Protein AF-A0A7X7SGH0-F1 (afdb_monomer_lite)

Radius of gyration: 22.17 Å; chains: 1; bounding box: 38×39×74 Å

pLDDT: mean 78.89, std 14.41, range [36.31, 96.19]

Structure (mmCIF, N/CA/C/O backbone):
data_AF-A0A7X7SGH0-F1
#
_entry.id   AF-A0A7X7SGH0-F1
#
loop_
_atom_site.group_PDB
_atom_site.id
_atom_site.type_symbol
_atom_site.label_atom_id
_atom_site.label_alt_id
_atom_site.label_comp_id
_atom_site.label_asym_id
_atom_site.label_entity_id
_atom_site.label_seq_id
_atom_site.pdbx_PDB_ins_code
_atom_site.Cartn_x
_atom_site.Cartn_y
_atom_site.Cartn_z
_atom_site.occupancy
_atom_site.B_iso_or_equiv
_atom_site.auth_seq_id
_atom_site.auth_comp_id
_atom_site.auth_asym_id
_atom_site.auth_atom_id
_atom_site.pdbx_PDB_model_num
ATOM 1 N N . MET A 1 1 ? 24.785 -10.935 16.693 1.00 44.44 1 MET A N 1
ATOM 2 C CA . MET A 1 1 ? 23.572 -11.782 16.733 1.00 44.44 1 MET A CA 1
ATOM 3 C C . MET A 1 1 ? 22.671 -11.344 15.592 1.00 44.44 1 MET A C 1
ATOM 5 O O . MET A 1 1 ? 22.469 -10.146 15.451 1.00 44.44 1 MET A O 1
ATOM 9 N N . ALA A 1 2 ? 22.210 -12.260 14.736 1.00 47.47 2 ALA A N 1
ATOM 10 C CA . ALA A 1 2 ? 21.259 -11.916 13.679 1.00 47.47 2 ALA A CA 1
ATOM 11 C C . ALA A 1 2 ? 19.924 -11.529 14.331 1.00 47.47 2 ALA A C 1
ATOM 13 O O . ALA A 1 2 ? 19.352 -12.335 15.066 1.00 47.47 2 ALA A O 1
ATOM 14 N N . LEU A 1 3 ? 19.469 -10.293 14.115 1.00 53.88 3 LEU A N 1
ATOM 15 C CA . LEU A 1 3 ? 18.166 -9.831 14.590 1.00 53.88 3 LEU A CA 1
ATOM 16 C C . LEU A 1 3 ? 17.087 -10.729 13.968 1.00 53.88 3 LEU A C 1
ATOM 18 O O . LEU A 1 3 ? 16.963 -10.799 12.744 1.00 53.88 3 LEU A O 1
ATOM 22 N N . ARG A 1 4 ? 16.352 -11.465 14.808 1.00 66.19 4 ARG A N 1
ATOM 23 C CA . ARG A 1 4 ? 15.212 -12.272 14.362 1.00 66.19 4 ARG A CA 1
ATOM 24 C C . ARG A 1 4 ? 14.067 -11.334 13.991 1.00 66.19 4 ARG A C 1
ATOM 26 O O . ARG A 1 4 ? 13.863 -10.312 14.638 1.00 66.19 4 ARG A O 1
ATOM 33 N N . VAL A 1 5 ? 13.328 -11.691 12.943 1.00 76.19 5 VAL A N 1
ATOM 34 C CA . VAL A 1 5 ? 12.059 -11.030 12.626 1.00 76.19 5 VAL A CA 1
ATOM 35 C C . VAL A 1 5 ? 11.126 -11.221 13.819 1.00 76.19 5 VAL A C 1
ATOM 37 O O . VAL A 1 5 ? 10.917 -12.357 14.246 1.00 76.19 5 VAL A O 1
ATOM 40 N N . THR A 1 6 ? 10.561 -10.130 14.332 1.00 82.00 6 THR A N 1
ATOM 41 C CA . THR A 1 6 ? 9.553 -10.200 15.396 1.00 82.00 6 THR A CA 1
ATOM 42 C C . THR A 1 6 ? 8.210 -9.785 14.844 1.00 82.00 6 THR A C 1
ATOM 44 O O . THR A 1 6 ? 8.037 -8.686 14.309 1.00 82.00 6 THR A O 1
ATOM 47 N N . HIS A 1 7 ? 7.260 -10.702 14.973 1.00 82.75 7 HIS A N 1
ATOM 48 C CA . HIS A 1 7 ? 5.872 -10.505 14.609 1.00 82.75 7 HIS A CA 1
ATOM 49 C C . HIS A 1 7 ? 5.093 -10.163 15.870 1.00 82.75 7 HIS A C 1
ATOM 51 O O . HIS A 1 7 ? 5.023 -10.967 16.797 1.00 82.75 7 HIS A O 1
ATOM 57 N N . PHE A 1 8 ? 4.513 -8.972 15.893 1.00 82.31 8 PHE A N 1
ATOM 58 C CA . PHE A 1 8 ? 3.603 -8.580 16.952 1.00 82.31 8 PHE A CA 1
ATOM 59 C C . PHE A 1 8 ? 2.193 -9.052 16.597 1.00 82.31 8 PHE A C 1
ATOM 61 O O . PHE A 1 8 ? 1.819 -9.022 15.416 1.00 82.31 8 PHE A O 1
ATOM 68 N N . PRO A 1 9 ? 1.420 -9.518 17.591 1.00 79.38 9 PRO A N 1
ATOM 69 C CA . PRO A 1 9 ? 0.071 -9.999 17.351 1.00 79.38 9 PRO A CA 1
ATOM 70 C C . PRO A 1 9 ? -0.809 -8.883 16.785 1.00 79.38 9 PRO A C 1
ATOM 72 O O . PRO A 1 9 ? -0.544 -7.692 16.967 1.00 79.38 9 PRO A O 1
ATOM 75 N N . LEU A 1 10 ? -1.876 -9.292 16.104 1.00 87.62 10 LEU A N 1
ATOM 76 C CA . LEU A 1 10 ? -2.943 -8.394 15.691 1.00 87.62 10 LEU A CA 1
ATOM 77 C C . LEU A 1 10 ? -3.521 -7.675 16.918 1.00 87.62 10 LEU A C 1
ATOM 79 O O . LEU A 1 10 ? -3.797 -8.306 17.939 1.00 87.62 10 LEU A O 1
ATOM 83 N N . ARG A 1 11 ? -3.720 -6.363 16.811 1.00 91.88 11 ARG A N 1
ATOM 84 C CA . ARG A 1 11 ? -4.327 -5.532 17.856 1.00 91.88 11 ARG A CA 1
ATOM 85 C C . ARG A 1 11 ? -5.424 -4.669 17.257 1.00 91.88 11 ARG A C 1
ATOM 87 O O . ARG A 1 11 ? -5.335 -4.282 16.092 1.00 91.88 11 ARG A O 1
ATOM 94 N N . GLN A 1 12 ? -6.431 -4.347 18.062 1.00 93.44 12 GLN A N 1
ATOM 95 C CA . GLN A 1 12 ? -7.419 -3.344 17.684 1.00 93.44 12 GLN A CA 1
ATOM 96 C C . GLN A 1 12 ? -6.721 -1.988 17.530 1.00 93.44 12 GLN A C 1
ATOM 98 O O . GLN A 1 12 ? -5.906 -1.593 18.369 1.00 93.44 12 GLN A O 1
ATOM 103 N N . LEU A 1 13 ? -6.999 -1.306 16.426 1.00 90.38 13 LEU A N 1
ATOM 104 C CA . LEU A 1 13 ? -6.476 0.015 16.139 1.00 90.38 13 LEU A CA 1
ATOM 105 C C . LEU A 1 13 ? -7.281 1.043 16.931 1.00 90.38 13 LEU A C 1
ATOM 107 O O . LEU A 1 13 ? -8.432 1.327 16.612 1.00 90.38 13 LEU A O 1
ATOM 111 N N . ASP A 1 14 ? -6.647 1.658 17.922 1.00 88.12 14 ASP A N 1
ATOM 112 C CA . ASP A 1 14 ? -7.183 2.876 18.518 1.00 88.12 14 ASP A CA 1
ATOM 113 C C . ASP A 1 14 ? -6.899 4.063 17.583 1.00 88.12 14 ASP A C 1
ATOM 115 O O . ASP A 1 14 ? -5.766 4.548 17.471 1.00 88.12 14 ASP A O 1
ATOM 119 N N . GLN A 1 15 ? -7.940 4.525 16.890 1.00 79.56 15 GLN A N 1
ATOM 120 C CA . GLN A 1 15 ? -7.846 5.637 15.945 1.00 79.56 15 GLN A CA 1
ATOM 121 C C . GLN A 1 15 ? -7.567 6.990 16.629 1.00 79.56 15 GLN A C 1
ATOM 123 O O . GLN A 1 15 ? -7.082 7.911 15.964 1.00 79.56 15 GLN A O 1
ATOM 128 N N . HIS A 1 16 ? -7.812 7.112 17.938 1.00 80.25 16 HIS A N 1
ATOM 129 C CA . HIS A 1 16 ? -7.625 8.342 18.713 1.00 80.25 16 HIS A CA 1
ATOM 130 C C . HIS A 1 16 ? -6.223 8.458 19.324 1.00 80.25 16 HIS A C 1
ATOM 132 O O . HIS A 1 16 ? -5.729 9.566 19.542 1.00 80.25 16 HIS A O 1
ATOM 138 N N . THR A 1 17 ? -5.537 7.335 19.542 1.00 83.62 17 THR A N 1
ATOM 139 C CA . THR A 1 17 ? -4.158 7.317 20.048 1.00 83.62 17 THR A CA 1
ATOM 140 C C . THR A 1 17 ? -3.163 7.794 18.984 1.00 83.62 17 THR A C 1
ATOM 142 O O . THR A 1 17 ? -3.341 7.571 17.785 1.00 83.62 17 THR A O 1
ATOM 145 N N . THR A 1 18 ? -2.077 8.473 19.375 1.00 81.88 18 THR A N 1
ATOM 146 C CA . THR A 1 18 ? -1.019 8.830 18.410 1.00 81.88 18 THR A CA 1
ATOM 147 C C . THR A 1 18 ? -0.284 7.577 17.934 1.00 81.88 18 THR A C 1
ATOM 149 O O . THR A 1 18 ? -0.018 6.668 18.716 1.00 81.88 18 THR A O 1
ATOM 152 N N . VAL A 1 19 ? 0.131 7.531 16.666 1.00 77.62 19 VAL A N 1
ATOM 153 C CA . VAL A 1 19 ? 0.866 6.368 16.125 1.00 77.62 19 VAL A CA 1
ATOM 154 C C . VAL A 1 19 ? 2.100 6.038 16.969 1.00 77.62 19 VAL A C 1
ATOM 156 O O . VAL A 1 19 ? 2.403 4.873 17.214 1.00 77.62 19 VAL A O 1
ATOM 159 N N . ARG A 1 20 ? 2.815 7.069 17.438 1.00 79.19 20 ARG A N 1
ATOM 160 C CA . ARG A 1 20 ? 3.990 6.886 18.292 1.00 79.19 20 ARG A CA 1
ATOM 161 C C . ARG A 1 20 ? 3.630 6.145 19.575 1.00 79.19 20 ARG A C 1
ATOM 163 O O . ARG A 1 20 ? 4.348 5.222 19.924 1.00 79.19 20 ARG A O 1
ATOM 170 N N . GLN A 1 21 ? 2.545 6.538 20.244 1.00 81.69 21 GLN A N 1
ATOM 171 C CA . GLN A 1 21 ? 2.055 5.862 21.448 1.00 81.69 21 GLN A CA 1
ATOM 172 C C . GLN A 1 21 ? 1.609 4.428 21.153 1.00 81.69 21 GLN A C 1
ATOM 174 O O . GLN A 1 21 ? 1.952 3.524 21.906 1.00 81.69 21 GLN A O 1
ATOM 179 N N . PHE A 1 22 ? 0.924 4.206 20.030 1.00 83.00 22 PHE A N 1
ATOM 180 C CA . PHE A 1 22 ? 0.474 2.875 19.622 1.00 83.00 22 PHE A CA 1
ATOM 181 C C . PHE A 1 22 ? 1.634 1.884 19.411 1.00 83.00 22 PHE A C 1
ATOM 183 O O . PHE A 1 22 ? 1.528 0.705 19.762 1.00 83.00 22 PHE A O 1
ATOM 190 N N . LEU A 1 23 ? 2.744 2.379 18.852 1.00 82.06 23 LEU A N 1
ATOM 191 C CA . LEU A 1 23 ? 3.956 1.603 18.582 1.00 82.06 23 LEU A CA 1
ATOM 192 C C . LEU A 1 23 ? 4.935 1.560 19.765 1.00 82.06 23 LEU A C 1
ATOM 194 O O . LEU A 1 23 ? 5.978 0.926 19.640 1.00 82.06 23 LEU A O 1
ATOM 198 N N . LEU A 1 24 ? 4.660 2.232 20.894 1.00 80.12 24 LEU A N 1
ATOM 199 C CA . LEU A 1 24 ? 5.589 2.272 22.035 1.00 80.12 24 LEU A CA 1
ATOM 200 C C . LEU A 1 24 ? 6.077 0.883 22.482 1.00 80.12 24 LEU A C 1
ATOM 202 O O . LEU A 1 24 ? 7.288 0.759 22.677 1.00 80.12 24 LEU A O 1
ATOM 206 N N . PRO A 1 25 ? 5.217 -0.150 22.606 1.00 78.00 25 PRO A N 1
ATOM 207 C CA . PRO A 1 25 ? 5.666 -1.487 22.994 1.00 78.00 25 PRO A CA 1
ATOM 208 C C . PRO A 1 25 ? 6.709 -2.060 22.029 1.00 78.00 25 PRO A C 1
ATOM 210 O O . PRO A 1 25 ? 7.718 -2.612 22.458 1.00 78.00 25 PRO A O 1
ATOM 213 N N . GLU A 1 26 ? 6.509 -1.879 20.724 1.00 78.69 26 GLU A N 1
ATOM 214 C CA . GLU A 1 26 ? 7.456 -2.321 19.705 1.00 78.69 26 GLU A CA 1
ATOM 215 C C . GLU A 1 26 ? 8.724 -1.468 19.660 1.00 78.69 26 GLU A C 1
ATOM 217 O O . GLU A 1 26 ? 9.819 -1.973 19.419 1.00 78.69 26 GLU A O 1
ATOM 222 N N . MET A 1 27 ? 8.584 -0.163 19.899 1.00 75.38 27 MET A N 1
ATOM 223 C CA . MET A 1 27 ? 9.697 0.783 19.915 1.00 75.38 27 MET A CA 1
ATOM 224 C C . MET A 1 27 ? 10.653 0.556 21.091 1.00 75.38 27 MET A C 1
ATOM 226 O O . MET A 1 27 ? 11.821 0.924 20.993 1.00 75.38 27 MET A O 1
ATOM 230 N N . GLN A 1 28 ? 10.152 0.001 22.196 1.00 77.25 28 GLN A N 1
ATOM 231 C CA . GLN A 1 28 ? 10.897 -0.253 23.433 1.00 77.25 28 GLN A CA 1
ATOM 232 C C . GLN A 1 28 ? 11.301 -1.726 23.594 1.00 77.25 28 GLN A C 1
ATOM 234 O O . GLN A 1 28 ? 11.746 -2.122 24.671 1.00 77.25 28 GLN A O 1
ATOM 239 N N . HIS A 1 29 ? 11.141 -2.548 22.552 1.00 74.75 29 HIS A N 1
ATOM 240 C CA . HIS A 1 29 ? 11.437 -3.973 22.643 1.00 74.75 29 HIS A CA 1
ATOM 241 C C . HIS A 1 29 ? 12.934 -4.207 22.950 1.00 74.75 29 HIS A C 1
ATOM 243 O O . HIS A 1 29 ? 13.787 -3.624 22.281 1.00 74.75 29 HIS A O 1
ATOM 249 N N . PRO A 1 30 ? 13.286 -5.055 23.935 1.00 72.19 30 PRO A N 1
ATOM 250 C CA . PRO A 1 30 ? 14.649 -5.150 24.470 1.00 72.19 30 PRO A CA 1
ATOM 251 C C . PRO A 1 30 ? 15.712 -5.588 23.454 1.00 72.19 30 PRO A C 1
ATOM 253 O O . PRO A 1 30 ? 16.861 -5.172 23.572 1.00 72.19 30 PRO A O 1
ATOM 256 N N . ASP A 1 31 ? 15.352 -6.374 22.434 1.00 69.00 31 ASP A N 1
ATOM 257 C CA . ASP A 1 31 ? 16.326 -6.780 21.403 1.00 69.00 31 ASP A CA 1
ATOM 258 C C . ASP A 1 31 ? 16.557 -5.712 20.309 1.00 69.00 31 ASP A C 1
ATOM 260 O O . ASP A 1 31 ? 17.297 -5.955 19.353 1.00 69.00 31 ASP A O 1
ATOM 264 N N . TRP A 1 32 ? 15.915 -4.540 20.406 1.00 65.81 32 TRP A N 1
ATOM 265 C CA . TRP A 1 32 ? 15.999 -3.490 19.401 1.00 65.81 32 TRP A CA 1
ATOM 266 C C . TRP A 1 32 ? 17.129 -2.557 19.828 1.00 65.81 32 TRP A C 1
ATOM 268 O O . TRP A 1 32 ? 17.091 -2.020 20.938 1.00 65.81 32 TRP A O 1
ATOM 278 N N . PRO A 1 33 ? 18.153 -2.336 18.985 1.00 57.50 33 PRO A N 1
ATOM 279 C CA . PRO A 1 33 ? 19.221 -1.421 19.342 1.00 57.50 33 PRO A CA 1
ATOM 280 C C . PRO A 1 33 ? 18.631 -0.030 19.604 1.00 57.50 33 PRO A C 1
ATOM 282 O O . PRO A 1 33 ? 17.886 0.512 18.789 1.00 57.50 33 PRO A O 1
ATOM 285 N N . SER A 1 34 ? 19.002 0.571 20.738 1.00 57.34 34 SER A N 1
ATOM 286 C CA . SER A 1 34 ? 18.503 1.873 21.224 1.00 57.34 34 SER A CA 1
ATOM 287 C C . SER A 1 34 ? 18.793 3.040 20.271 1.00 57.34 34 SER A C 1
ATOM 289 O O . SER A 1 34 ? 18.321 4.159 20.465 1.00 57.34 34 SER A O 1
ATOM 291 N N . SER A 1 35 ? 19.588 2.778 19.236 1.00 53.91 35 SER A N 1
ATOM 292 C CA . SER A 1 35 ? 19.936 3.701 18.179 1.00 53.91 35 SER A CA 1
ATOM 293 C C . SER A 1 3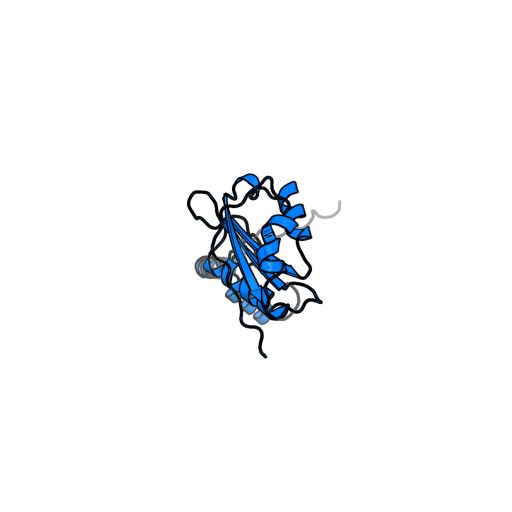5 ? 19.595 3.064 16.827 1.00 53.91 35 SER A C 1
ATOM 295 O O . SER A 1 35 ? 20.035 1.957 16.531 1.00 53.91 35 SER A O 1
ATOM 297 N N . HIS A 1 36 ? 18.893 3.830 15.991 1.00 53.56 36 HIS A N 1
ATOM 298 C CA . HIS A 1 36 ? 18.705 3.668 14.543 1.00 53.56 36 HIS A CA 1
ATOM 299 C C . HIS A 1 36 ? 17.373 3.092 14.032 1.00 53.56 36 HIS A C 1
ATOM 301 O O . HIS A 1 36 ? 16.802 2.128 14.524 1.00 53.56 36 HIS A O 1
ATOM 307 N N . LYS A 1 37 ? 16.903 3.794 12.991 1.00 64.25 37 LYS A N 1
ATOM 308 C CA . LYS A 1 37 ? 15.769 3.562 12.085 1.00 64.25 37 LYS A CA 1
ATOM 309 C C . LYS A 1 37 ? 15.118 2.181 12.213 1.00 64.25 37 LYS A C 1
ATOM 311 O O . LYS A 1 37 ? 15.615 1.191 11.697 1.00 64.25 37 LYS A O 1
ATOM 316 N N . MET A 1 38 ? 13.927 2.166 12.797 1.00 76.44 38 MET A N 1
ATOM 317 C CA . MET A 1 38 ? 13.066 0.987 12.826 1.00 76.44 38 MET A CA 1
ATOM 318 C C . MET A 1 38 ? 12.607 0.614 11.421 1.00 76.44 38 MET A C 1
ATOM 320 O O . MET A 1 38 ? 12.049 1.463 10.722 1.00 76.44 38 MET A O 1
ATOM 324 N N . HIS A 1 39 ? 12.816 -0.647 11.049 1.00 84.50 39 HIS A N 1
ATOM 325 C CA . HIS A 1 39 ? 12.360 -1.252 9.805 1.00 84.50 39 HIS A CA 1
ATOM 326 C C . HIS A 1 39 ? 11.170 -2.161 10.101 1.00 84.50 39 HIS A C 1
ATOM 328 O O . HIS A 1 39 ? 11.333 -3.212 10.721 1.00 84.50 39 HIS A O 1
ATOM 334 N N . PHE A 1 40 ? 9.973 -1.772 9.667 1.00 86.75 40 PHE A N 1
ATOM 335 C CA . PHE A 1 40 ? 8.780 -2.576 9.916 1.00 86.75 40 PHE A CA 1
ATOM 336 C C . PHE A 1 40 ? 7.801 -2.578 8.748 1.00 86.75 40 PHE A C 1
ATOM 338 O O . PHE A 1 40 ? 7.706 -1.613 7.987 1.00 86.75 40 PHE A O 1
ATOM 345 N N . VAL A 1 41 ? 7.065 -3.682 8.644 1.00 90.56 41 VAL A N 1
ATOM 346 C CA . VAL A 1 41 ? 5.892 -3.854 7.787 1.00 90.56 41 VAL A CA 1
ATOM 347 C C . VAL A 1 41 ? 4.659 -3.834 8.674 1.00 90.56 41 VAL A C 1
ATOM 349 O O . VAL A 1 41 ? 4.640 -4.459 9.733 1.00 90.56 41 VAL A O 1
ATOM 352 N N . TYR A 1 42 ? 3.630 -3.129 8.236 1.00 92.44 42 TYR A N 1
ATOM 353 C CA . TYR A 1 42 ? 2.352 -3.027 8.918 1.00 92.44 42 TYR A CA 1
ATOM 354 C C . TYR A 1 42 ? 1.215 -3.448 7.999 1.00 92.44 42 TYR A C 1
ATOM 356 O O . TYR A 1 42 ? 1.276 -3.232 6.787 1.00 92.44 42 TYR A O 1
ATOM 364 N N . ARG A 1 43 ? 0.187 -4.056 8.588 1.00 94.19 43 ARG A N 1
ATOM 365 C CA . ARG A 1 43 ? -0.990 -4.582 7.893 1.00 94.19 43 ARG A CA 1
ATOM 366 C C . ARG A 1 43 ? -2.239 -4.082 8.590 1.00 94.19 43 ARG A C 1
ATOM 368 O O . ARG A 1 43 ? -2.367 -4.302 9.790 1.00 94.19 43 ARG A O 1
ATOM 375 N N . PHE A 1 44 ? -3.117 -3.426 7.847 1.00 95.19 44 PHE A N 1
ATOM 376 C CA . PHE A 1 44 ? -4.404 -2.938 8.324 1.00 95.19 44 PHE A CA 1
ATOM 377 C C . PHE A 1 44 ? -5.533 -3.806 7.783 1.00 95.19 44 PHE A C 1
ATOM 379 O O . PHE A 1 44 ? -5.543 -4.139 6.594 1.00 95.19 44 PHE A O 1
ATOM 386 N N . TYR A 1 45 ? -6.489 -4.110 8.652 1.00 95.44 45 TYR A N 1
ATOM 387 C CA . TYR A 1 45 ? -7.660 -4.928 8.358 1.00 95.44 45 TYR A CA 1
ATOM 388 C C . TYR A 1 45 ? -8.935 -4.187 8.757 1.00 95.44 45 TYR A C 1
ATOM 390 O O . TYR A 1 45 ? -8.906 -3.353 9.666 1.00 95.44 45 TYR A O 1
ATOM 398 N N . ASP A 1 46 ? -10.038 -4.492 8.081 1.00 96.19 46 ASP A N 1
ATOM 399 C CA . ASP A 1 46 ? -11.370 -4.048 8.497 1.00 96.19 46 ASP A CA 1
ATOM 400 C C . ASP A 1 46 ? -11.954 -4.924 9.620 1.00 96.19 46 ASP A C 1
ATOM 402 O O . ASP A 1 46 ? -11.335 -5.896 10.060 1.00 96.19 46 ASP A O 1
ATOM 406 N N . ALA A 1 47 ? -13.171 -4.585 10.055 1.00 95.75 47 ALA A N 1
ATOM 407 C CA . ALA A 1 47 ? -13.966 -5.332 11.034 1.00 95.75 47 ALA A CA 1
ATOM 408 C C . ALA A 1 47 ? -14.116 -6.826 10.698 1.00 95.75 47 ALA A C 1
ATOM 410 O O . ALA A 1 47 ? -14.193 -7.678 11.580 1.00 95.75 47 ALA A O 1
ATOM 411 N N . GLY A 1 48 ? -14.172 -7.144 9.402 1.00 95.06 48 GLY A N 1
ATOM 412 C CA . GLY A 1 48 ? -14.339 -8.493 8.874 1.00 95.06 48 GLY A CA 1
ATOM 413 C C . GLY A 1 48 ? -13.019 -9.229 8.657 1.00 95.06 48 GLY A C 1
ATOM 414 O O . GLY A 1 48 ? -13.019 -10.257 7.983 1.00 95.06 48 GLY A O 1
ATOM 415 N N . MET A 1 49 ? -11.901 -8.713 9.182 1.00 92.94 49 MET A N 1
ATOM 416 C CA . MET A 1 49 ? -10.559 -9.278 9.011 1.00 92.94 49 MET A CA 1
ATOM 417 C C . MET A 1 49 ? -10.074 -9.320 7.554 1.00 92.94 49 MET A C 1
ATOM 419 O O . MET A 1 49 ? -9.133 -10.048 7.228 1.00 92.94 49 MET A O 1
ATOM 423 N N . SER A 1 50 ? -10.664 -8.515 6.668 1.00 94.62 50 SER A N 1
ATOM 424 C CA . SER A 1 50 ? -10.207 -8.410 5.283 1.00 94.62 50 SER A CA 1
ATOM 425 C C . SER A 1 50 ? -9.051 -7.409 5.170 1.00 94.62 50 SER A C 1
ATOM 427 O O . SER A 1 50 ? -9.112 -6.321 5.752 1.00 94.62 50 SER A O 1
ATOM 429 N N . PRO A 1 51 ? -7.978 -7.732 4.424 1.00 94.31 51 PRO A N 1
ATOM 430 C CA . PRO A 1 51 ? -6.808 -6.870 4.323 1.00 94.31 51 PRO A CA 1
ATOM 431 C C . PRO A 1 51 ? -7.135 -5.600 3.525 1.00 94.31 51 PRO A C 1
ATOM 433 O O . PRO A 1 51 ? -7.510 -5.641 2.350 1.00 94.31 51 PRO A O 1
ATOM 436 N N . LEU A 1 52 ? -6.951 -4.442 4.157 1.00 95.44 52 LEU A N 1
ATOM 437 C CA . LEU A 1 52 ? -7.194 -3.133 3.552 1.00 95.44 52 LEU A CA 1
ATOM 438 C C . LEU A 1 52 ? -5.930 -2.574 2.915 1.00 95.44 52 LEU A C 1
ATOM 440 O O . LEU A 1 52 ? -5.940 -2.188 1.744 1.00 95.44 52 LEU A O 1
ATOM 444 N N . TYR A 1 53 ? -4.847 -2.529 3.689 1.00 95.38 53 TYR A N 1
ATOM 445 C CA . TYR A 1 53 ? -3.597 -1.910 3.274 1.00 95.38 53 TYR A CA 1
ATOM 446 C C . TYR A 1 53 ? -2.400 -2.546 3.972 1.00 95.38 53 TYR A C 1
ATOM 448 O O . TYR A 1 53 ? -2.424 -2.801 5.175 1.00 95.38 53 TYR A O 1
ATOM 456 N N . ILE A 1 54 ? -1.327 -2.753 3.217 1.00 94.00 54 ILE A N 1
ATOM 457 C CA . ILE A 1 54 ? -0.038 -3.222 3.719 1.00 94.00 54 ILE A CA 1
ATOM 458 C C . ILE A 1 54 ? 1.029 -2.233 3.274 1.00 94.00 54 ILE A C 1
ATOM 460 O O . ILE A 1 54 ? 1.106 -1.878 2.098 1.00 94.00 54 ILE A O 1
ATOM 464 N N . GLY A 1 55 ? 1.865 -1.797 4.207 1.00 92.88 55 GLY A N 1
ATOM 465 C CA . GLY A 1 55 ? 2.948 -0.874 3.907 1.00 92.88 55 GLY A CA 1
ATOM 466 C C . GLY A 1 55 ? 4.176 -1.117 4.767 1.00 92.88 55 GLY A C 1
ATOM 467 O O . GLY A 1 55 ? 4.121 -1.806 5.784 1.00 92.88 55 GLY A O 1
ATOM 468 N N . LEU A 1 56 ? 5.293 -0.517 4.369 1.00 92.19 56 LEU A N 1
ATOM 469 C CA . LEU A 1 56 ? 6.522 -0.485 5.160 1.00 92.19 56 LEU A CA 1
ATOM 470 C C . LEU A 1 56 ? 6.886 0.920 5.646 1.00 92.19 56 LEU A C 1
ATOM 472 O O . LEU A 1 56 ? 6.488 1.938 5.068 1.00 92.19 56 LEU A O 1
ATOM 476 N N . SER A 1 57 ? 7.693 0.984 6.701 1.00 87.62 57 SER A N 1
ATOM 477 C CA . SER A 1 57 ? 8.351 2.208 7.160 1.00 87.62 57 SER A CA 1
ATOM 478 C C . SER A 1 57 ? 9.803 1.930 7.548 1.00 87.62 57 SER A C 1
ATOM 480 O O . SER A 1 57 ? 10.138 0.852 8.040 1.00 87.62 57 SER A O 1
ATOM 482 N N . HIS A 1 58 ? 10.666 2.922 7.316 1.00 81.75 58 HIS A N 1
ATOM 483 C CA . HIS A 1 58 ? 12.039 2.952 7.808 1.00 81.75 58 HIS A CA 1
ATOM 484 C C . HIS A 1 58 ? 12.307 4.317 8.461 1.00 81.75 58 HIS A C 1
ATOM 486 O O . HIS A 1 58 ? 12.567 5.308 7.787 1.00 81.75 58 HIS A O 1
ATOM 492 N N . GLY A 1 59 ? 12.215 4.407 9.787 1.00 71.31 59 GLY A N 1
ATOM 493 C CA . GLY A 1 59 ? 12.436 5.682 10.494 1.00 71.31 59 GLY A CA 1
ATOM 494 C C . GLY A 1 59 ? 11.210 6.315 11.154 1.00 71.31 59 GLY A C 1
ATOM 495 O O . GLY A 1 59 ? 11.228 7.511 11.428 1.00 71.31 59 GLY A O 1
ATOM 496 N N . GLY A 1 60 ? 10.186 5.520 11.476 1.00 69.25 60 GLY A N 1
ATOM 497 C CA . GLY A 1 60 ? 9.208 5.866 12.512 1.00 69.25 60 GLY A CA 1
ATOM 498 C C . GLY A 1 60 ? 7.763 6.043 12.040 1.00 69.25 60 GLY A C 1
ATOM 499 O O . GLY A 1 60 ? 7.352 5.548 10.988 1.00 69.25 60 GLY A O 1
ATOM 500 N N . ALA A 1 61 ? 6.994 6.734 12.884 1.00 72.06 61 ALA A N 1
ATOM 501 C CA . ALA A 1 61 ? 5.534 6.841 12.849 1.00 72.06 61 ALA A CA 1
ATOM 502 C C . ALA A 1 61 ? 4.965 7.810 11.788 1.00 72.06 61 ALA A C 1
ATOM 504 O O . ALA A 1 61 ? 3.763 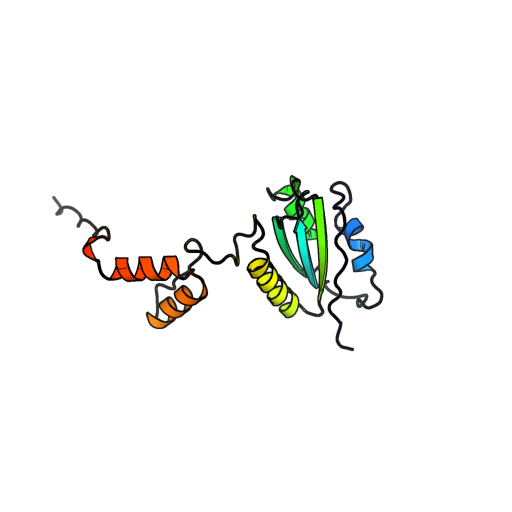7.800 11.530 1.00 72.06 61 ALA A O 1
ATOM 505 N N . THR A 1 62 ? 5.802 8.637 11.153 1.00 76.94 62 THR A N 1
ATOM 506 C CA . THR A 1 62 ? 5.364 9.735 10.267 1.00 76.94 62 THR A CA 1
ATOM 507 C C . THR A 1 62 ? 4.498 9.265 9.099 1.00 76.94 62 THR A C 1
ATOM 509 O O . THR A 1 62 ? 3.533 9.934 8.738 1.00 76.94 62 THR A O 1
ATOM 512 N N . ARG A 1 63 ? 4.800 8.095 8.522 1.00 83.88 63 ARG A N 1
ATOM 513 C CA . ARG A 1 63 ? 4.049 7.561 7.376 1.00 83.88 63 ARG A CA 1
ATOM 514 C C . ARG A 1 63 ? 2.613 7.178 7.740 1.00 83.88 63 ARG A C 1
ATOM 516 O O . ARG A 1 63 ? 1.705 7.410 6.952 1.00 83.88 63 ARG A O 1
ATOM 523 N N . TRP A 1 64 ? 2.385 6.633 8.933 1.00 86.56 64 TRP A N 1
ATOM 524 C CA . TRP A 1 64 ? 1.024 6.340 9.391 1.00 86.56 64 TRP A CA 1
ATOM 525 C C . TRP A 1 64 ? 0.239 7.619 9.660 1.00 86.56 64 TRP A C 1
ATOM 527 O O . TRP A 1 64 ? -0.931 7.685 9.315 1.00 86.56 64 TRP A O 1
ATOM 537 N N . GLU A 1 65 ? 0.877 8.649 10.221 1.00 86.44 65 GLU A N 1
ATOM 538 C CA . GLU A 1 65 ? 0.214 9.937 10.452 1.00 86.44 65 GLU A CA 1
ATOM 539 C C . GLU A 1 65 ? -0.198 10.609 9.133 1.00 86.44 65 GLU A C 1
ATOM 541 O O . GLU A 1 65 ? -1.251 11.235 9.045 1.00 86.44 65 GLU A O 1
ATOM 546 N N . GLN A 1 66 ? 0.597 10.444 8.074 1.00 87.31 66 GLN A N 1
ATOM 547 C CA . GLN A 1 66 ? 0.198 10.859 6.728 1.00 87.31 66 GLN A CA 1
ATOM 548 C C . GLN A 1 66 ? -1.016 10.063 6.236 1.00 87.31 66 GLN A C 1
ATOM 550 O O . GLN A 1 66 ? -1.974 10.664 5.759 1.00 87.31 66 GLN A O 1
ATOM 555 N N . HIS A 1 67 ? -1.012 8.736 6.399 1.00 90.12 67 HIS A N 1
ATOM 556 C CA . HIS A 1 67 ? -2.153 7.899 6.024 1.00 90.12 67 HIS A CA 1
ATOM 557 C C . HIS A 1 67 ? -3.427 8.261 6.792 1.00 90.12 67 HIS A C 1
ATOM 559 O O . HIS A 1 67 ? -4.476 8.392 6.172 1.00 90.12 67 HIS A O 1
ATOM 565 N N . ARG A 1 68 ? -3.330 8.530 8.096 1.00 89.00 68 ARG A N 1
ATOM 566 C CA . ARG A 1 68 ? -4.449 8.996 8.927 1.00 89.00 68 ARG A CA 1
ATOM 567 C C . ARG A 1 68 ? -5.174 10.204 8.345 1.00 89.00 68 ARG A C 1
ATOM 569 O O . ARG 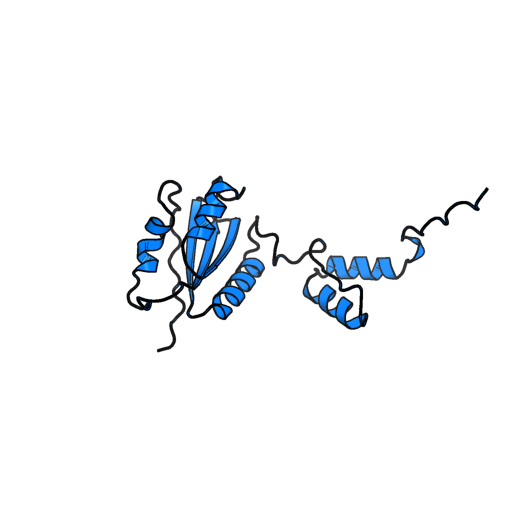A 1 68 ? -6.383 10.320 8.498 1.00 89.00 68 ARG A O 1
ATOM 576 N N . LYS A 1 69 ? -4.441 11.103 7.688 1.00 88.88 69 LYS A N 1
ATOM 577 C CA . LYS A 1 69 ? -4.983 12.362 7.166 1.00 88.88 69 LYS A CA 1
ATOM 578 C C . LYS A 1 69 ? -5.581 12.247 5.769 1.00 88.88 69 LYS A C 1
ATOM 580 O O . LYS A 1 69 ? -6.431 13.061 5.431 1.00 88.88 69 LYS A O 1
ATOM 585 N N . SER A 1 70 ? -5.109 11.313 4.943 1.00 89.56 70 SER A N 1
ATOM 586 C CA . SER A 1 70 ? -5.410 11.325 3.503 1.00 89.56 70 SER A CA 1
ATOM 587 C C . SER A 1 70 ? -5.802 9.981 2.901 1.00 89.56 70 SER A C 1
ATOM 589 O O . SER A 1 70 ? -6.268 9.946 1.764 1.00 89.56 70 SER A O 1
ATOM 591 N N . ALA A 1 71 ? -5.605 8.868 3.606 1.00 91.00 71 ALA A N 1
ATOM 592 C CA . ALA A 1 71 ? -5.884 7.558 3.047 1.00 91.00 71 ALA A CA 1
ATOM 593 C C . ALA A 1 71 ? -7.367 7.200 3.183 1.00 91.00 71 ALA A C 1
ATOM 595 O O . ALA A 1 71 ? -7.884 7.070 4.288 1.00 91.00 71 ALA A O 1
ATOM 596 N N . GLU A 1 72 ? -8.016 6.932 2.050 1.00 93.19 72 GLU A N 1
ATOM 597 C CA . GLU A 1 72 ? -9.419 6.490 1.975 1.00 93.19 72 GLU A CA 1
ATOM 598 C C . GLU A 1 72 ? -9.700 5.225 2.803 1.00 93.19 72 GLU A C 1
ATOM 600 O O . GLU A 1 72 ? -10.813 5.020 3.276 1.00 93.19 72 GLU A O 1
ATOM 605 N N . TRP A 1 73 ? -8.689 4.373 2.994 1.00 93.31 73 TRP A N 1
ATOM 606 C CA . TRP A 1 73 ? -8.802 3.140 3.770 1.00 93.31 73 TRP A CA 1
ATOM 607 C C . TRP A 1 73 ? -8.676 3.342 5.279 1.00 93.31 73 TRP A C 1
ATOM 609 O O . TRP A 1 73 ? -9.063 2.449 6.028 1.00 93.31 73 TRP A O 1
ATOM 619 N N . TRP A 1 74 ? -8.127 4.470 5.744 1.00 93.56 74 TRP A N 1
ATOM 620 C CA . TRP A 1 74 ? -7.843 4.670 7.167 1.00 93.56 74 TRP A CA 1
ATOM 621 C C . TRP A 1 74 ? -9.097 4.603 8.049 1.00 93.56 74 TRP A C 1
ATOM 623 O O . TRP A 1 74 ? -9.058 3.879 9.042 1.00 93.56 74 TRP A O 1
ATOM 633 N N . PRO A 1 75 ? -10.227 5.256 7.698 1.00 93.38 75 PRO A N 1
ATOM 634 C CA . PRO A 1 75 ? -11.448 5.175 8.503 1.00 93.38 75 PRO A CA 1
ATOM 635 C C . PRO A 1 75 ? -12.036 3.761 8.591 1.00 93.38 75 PRO A C 1
ATOM 637 O O . PRO A 1 75 ? -12.794 3.478 9.511 1.00 93.38 75 PRO A O 1
ATOM 640 N N . LEU A 1 76 ? -11.698 2.881 7.641 1.00 95.12 76 LEU A N 1
ATOM 641 C CA . LEU A 1 76 ? -12.176 1.497 7.588 1.00 95.12 76 LEU A CA 1
ATOM 642 C C . LEU A 1 76 ? -11.323 0.543 8.434 1.00 95.12 76 LEU A C 1
ATOM 644 O O . LEU A 1 76 ? -11.725 -0.596 8.652 1.00 95.12 76 LEU A O 1
ATOM 648 N N . ALA A 1 77 ? -10.129 0.970 8.853 1.00 95.31 77 ALA A N 1
ATOM 649 C CA . ALA A 1 77 ? -9.196 0.118 9.568 1.00 95.31 77 ALA A CA 1
ATOM 650 C C . ALA A 1 77 ? -9.608 -0.050 11.035 1.00 95.31 77 ALA A C 1
ATOM 652 O O . ALA A 1 77 ? -9.705 0.925 11.783 1.00 95.31 77 ALA A O 1
ATOM 653 N N . GLU A 1 78 ? -9.782 -1.304 11.444 1.00 95.88 78 GLU A N 1
ATOM 654 C CA . GLU A 1 78 ? -10.162 -1.688 12.805 1.00 95.88 78 GLU A CA 1
ATOM 655 C C . GLU A 1 78 ? -9.068 -2.489 13.506 1.00 95.88 78 GLU A C 1
ATOM 657 O O . GLU A 1 78 ? -8.902 -2.379 14.719 1.00 95.88 78 GLU A O 1
ATOM 662 N N . TYR A 1 79 ? -8.261 -3.232 12.749 1.00 94.88 79 TYR A N 1
ATOM 663 C CA . TYR A 1 79 ? -7.148 -3.993 13.301 1.00 94.88 79 TYR A CA 1
ATOM 664 C C . TYR A 1 79 ? -5.845 -3.694 12.582 1.00 94.88 79 TYR A C 1
ATOM 666 O O . TYR A 1 79 ? -5.812 -3.372 11.391 1.00 94.88 79 TYR A O 1
ATOM 674 N N . VAL A 1 80 ? -4.748 -3.847 13.316 1.00 93.75 80 VAL A N 1
ATOM 675 C CA . VAL A 1 80 ? -3.405 -3.692 12.779 1.00 93.75 80 VAL A CA 1
ATOM 676 C C . VAL A 1 80 ? -2.452 -4.746 13.328 1.00 93.75 80 VAL A C 1
ATOM 678 O O . VAL A 1 80 ? -2.473 -5.082 14.512 1.00 93.75 80 VAL A O 1
ATOM 681 N N . ALA A 1 81 ? -1.598 -5.266 12.452 1.00 91.50 81 ALA A N 1
ATOM 682 C CA . ALA A 1 81 ? -0.481 -6.137 12.801 1.00 91.50 81 ALA A CA 1
ATOM 683 C C . ALA A 1 81 ? 0.830 -5.510 12.321 1.00 91.50 81 ALA A C 1
ATOM 685 O O . ALA A 1 81 ? 0.885 -4.920 11.238 1.00 91.50 81 ALA A O 1
ATOM 686 N N . VAL A 1 82 ? 1.900 -5.656 13.106 1.00 88.75 82 VAL A N 1
ATOM 687 C CA . VAL A 1 82 ? 3.212 -5.066 12.802 1.00 88.75 82 VAL A CA 1
ATOM 688 C C . VAL A 1 82 ? 4.301 -6.131 12.891 1.00 88.75 82 VAL A C 1
ATOM 690 O O . VAL A 1 82 ? 4.295 -6.994 13.764 1.00 88.75 82 VAL A O 1
ATOM 693 N N . SER A 1 83 ? 5.237 -6.114 11.947 1.00 87.25 83 SER A N 1
ATOM 694 C CA . SER A 1 83 ? 6.382 -7.025 11.903 1.00 87.25 83 SER A CA 1
ATOM 695 C C . SER A 1 83 ? 7.663 -6.228 11.715 1.00 87.25 83 SER A C 1
ATOM 697 O O . SER A 1 83 ? 7.747 -5.419 10.793 1.00 87.25 83 SER A O 1
ATOM 699 N N . PHE A 1 84 ? 8.651 -6.453 12.573 1.00 84.50 84 PHE A N 1
ATOM 700 C CA . PHE A 1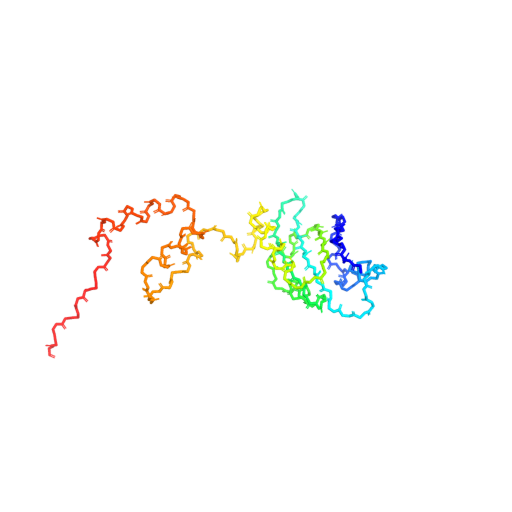 84 ? 9.932 -5.750 12.556 1.00 84.50 84 PHE A CA 1
ATOM 701 C C . PHE A 1 84 ? 11.035 -6.618 11.966 1.00 84.50 84 PHE A C 1
ATOM 703 O O . PHE A 1 84 ? 11.050 -7.834 12.148 1.00 84.50 84 PHE A O 1
ATOM 710 N N . TYR A 1 85 ? 11.964 -5.972 11.269 1.00 82.31 85 TYR A N 1
ATOM 711 C CA . TYR A 1 85 ? 13.017 -6.618 10.497 1.00 82.31 85 TYR A CA 1
ATOM 712 C C . TYR A 1 85 ? 14.373 -5.969 10.772 1.00 82.31 85 TYR A C 1
ATOM 714 O O . TYR A 1 85 ? 14.460 -4.812 11.180 1.00 82.31 85 TYR A O 1
ATOM 722 N N . ALA A 1 86 ? 15.438 -6.720 10.499 1.00 78.00 86 ALA A N 1
ATOM 723 C CA . ALA A 1 86 ? 16.810 -6.286 10.727 1.00 78.00 86 ALA A CA 1
ATOM 724 C C . ALA A 1 86 ? 17.275 -5.203 9.742 1.00 78.00 86 ALA A C 1
ATOM 726 O O . ALA A 1 86 ? 18.132 -4.389 10.080 1.00 78.00 86 ALA A O 1
ATOM 727 N N . SER A 1 87 ? 16.742 -5.205 8.514 1.00 79.94 87 SER A N 1
ATOM 728 C CA . SER A 1 87 ? 17.256 -4.368 7.432 1.00 79.94 87 SER A CA 1
ATOM 729 C C . SER A 1 87 ? 16.170 -3.787 6.525 1.00 79.94 87 SER A C 1
ATOM 731 O O . SER A 1 87 ? 15.038 -4.271 6.436 1.00 79.94 87 SER A O 1
ATOM 733 N N . TYR A 1 88 ? 16.555 -2.746 5.785 1.00 83.88 88 TYR A N 1
ATOM 734 C CA . TYR A 1 88 ? 15.710 -2.134 4.764 1.00 83.88 88 TYR A CA 1
ATOM 735 C C . TYR A 1 88 ? 15.397 -3.081 3.588 1.00 83.88 88 TYR A C 1
ATOM 737 O O . TYR A 1 88 ? 14.290 -3.057 3.048 1.00 83.88 88 TYR A O 1
ATOM 745 N N . SER A 1 89 ? 16.345 -3.930 3.177 1.00 82.31 89 SER A N 1
ATOM 746 C CA . SER A 1 89 ? 16.114 -4.917 2.111 1.00 82.31 89 SER A CA 1
ATOM 747 C C . SER A 1 89 ? 15.073 -5.962 2.512 1.00 82.31 89 SER A C 1
ATOM 749 O O . SER A 1 89 ? 14.251 -6.359 1.680 1.00 82.31 89 SER A O 1
ATOM 751 N N . ASP A 1 90 ? 15.059 -6.350 3.788 1.00 80.81 90 ASP A N 1
ATOM 752 C CA . ASP A 1 90 ? 14.128 -7.356 4.299 1.00 80.81 90 ASP A CA 1
ATOM 753 C C . ASP A 1 90 ? 12.694 -6.829 4.311 1.00 80.81 90 ASP A C 1
ATOM 755 O O . ASP A 1 90 ? 11.798 -7.509 3.814 1.00 80.81 90 ASP A O 1
ATOM 759 N N . ILE A 1 91 ? 12.464 -5.588 4.767 1.00 87.69 91 ILE A N 1
ATOM 760 C CA . ILE A 1 91 ? 11.107 -5.009 4.759 1.00 87.69 91 ILE A CA 1
ATOM 761 C C . ILE A 1 91 ? 10.549 -4.844 3.351 1.00 87.69 91 ILE A C 1
ATOM 763 O O . ILE A 1 91 ? 9.359 -5.061 3.148 1.00 87.69 91 ILE A O 1
ATOM 767 N N . ARG A 1 92 ? 11.386 -4.497 2.365 1.00 86.56 92 ARG A N 1
ATOM 768 C CA . ARG A 1 92 ? 10.942 -4.380 0.968 1.00 86.56 92 ARG A CA 1
ATOM 769 C C . ARG A 1 92 ? 10.530 -5.731 0.402 1.00 86.56 92 ARG A C 1
ATOM 771 O O . ARG A 1 92 ? 9.527 -5.829 -0.303 1.00 86.56 92 ARG A O 1
ATOM 778 N N . THR A 1 93 ? 11.303 -6.768 0.707 1.00 80.75 93 THR A N 1
ATOM 779 C CA . THR A 1 93 ? 10.997 -8.138 0.284 1.00 80.75 93 THR A CA 1
ATOM 780 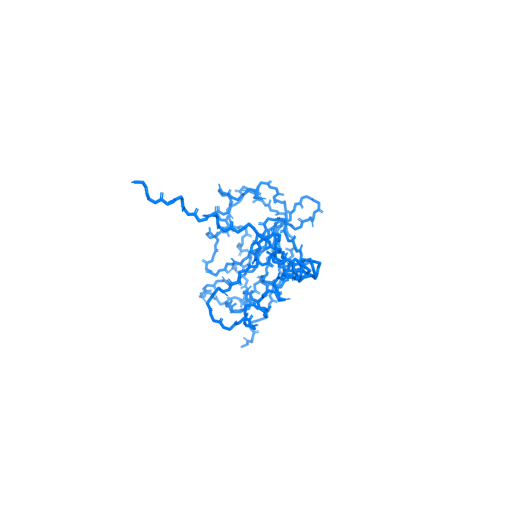C C . THR A 1 93 ? 9.721 -8.635 0.962 1.00 80.75 93 THR A C 1
ATOM 782 O O . THR A 1 93 ? 8.835 -9.165 0.289 1.00 80.75 93 THR A O 1
ATOM 785 N N . ALA A 1 94 ? 9.586 -8.391 2.266 1.00 83.50 94 ALA A N 1
ATOM 786 C CA . ALA A 1 94 ? 8.434 -8.793 3.059 1.00 83.50 94 ALA A CA 1
ATOM 787 C C . ALA A 1 94 ? 7.140 -8.065 2.666 1.00 83.50 94 ALA A C 1
ATOM 789 O O . ALA A 1 94 ? 6.119 -8.720 2.482 1.00 83.50 94 ALA A O 1
ATOM 790 N N . GLU A 1 95 ? 7.171 -6.740 2.484 1.00 91.88 95 GLU A N 1
ATOM 791 C CA . GLU A 1 95 ? 6.013 -5.953 2.033 1.00 91.88 95 GLU A CA 1
ATOM 792 C C . GLU A 1 95 ? 5.516 -6.463 0.677 1.00 91.88 95 GLU A C 1
ATOM 794 O O . GLU A 1 95 ? 4.332 -6.746 0.503 1.00 91.88 95 GLU A O 1
ATOM 799 N N . LYS A 1 96 ? 6.435 -6.656 -0.275 1.00 83.44 96 LYS A N 1
ATOM 800 C CA . LYS A 1 96 ? 6.103 -7.159 -1.609 1.00 83.44 96 LYS A CA 1
ATOM 801 C C . LYS A 1 96 ? 5.485 -8.557 -1.559 1.00 83.44 96 LYS A C 1
ATOM 803 O O . LYS A 1 96 ? 4.537 -8.822 -2.296 1.00 83.44 96 LYS A O 1
ATOM 808 N N . ALA A 1 97 ? 6.022 -9.453 -0.729 1.00 78.94 97 ALA A N 1
ATOM 809 C CA . ALA A 1 97 ? 5.472 -10.793 -0.544 1.00 78.94 97 ALA A CA 1
ATOM 810 C C . ALA A 1 97 ? 4.065 -10.743 0.075 1.00 78.94 97 ALA A C 1
ATOM 812 O O . ALA A 1 97 ? 3.154 -11.386 -0.443 1.00 78.94 97 ALA A O 1
ATOM 813 N N . ALA A 1 98 ? 3.873 -9.921 1.109 1.00 83.94 98 ALA A N 1
ATOM 814 C CA . ALA A 1 98 ? 2.597 -9.749 1.794 1.00 83.94 98 ALA A CA 1
ATOM 815 C C . ALA A 1 98 ? 1.517 -9.162 0.870 1.00 83.94 98 ALA A C 1
ATOM 817 O O . ALA A 1 98 ? 0.447 -9.743 0.743 1.00 83.94 98 ALA A O 1
ATOM 818 N N . ILE A 1 99 ? 1.811 -8.086 0.127 1.00 83.88 99 ILE A N 1
ATOM 819 C CA . ILE A 1 99 ? 0.853 -7.490 -0.825 1.00 83.88 99 ILE A CA 1
ATOM 820 C C . ILE A 1 99 ? 0.431 -8.500 -1.899 1.00 83.88 99 ILE A C 1
ATOM 822 O O . ILE A 1 99 ? -0.736 -8.550 -2.279 1.00 83.88 99 ILE A O 1
ATOM 826 N N . ARG A 1 100 ? 1.368 -9.316 -2.396 1.00 79.88 100 ARG A N 1
ATOM 827 C CA . ARG A 1 100 ? 1.073 -10.329 -3.420 1.00 79.88 100 ARG A CA 1
ATOM 828 C C . ARG A 1 100 ? 0.202 -11.463 -2.894 1.00 79.88 100 ARG A C 1
ATOM 830 O O . ARG A 1 100 ? -0.652 -11.943 -3.631 1.00 79.88 100 ARG A O 1
ATOM 837 N N . HIS A 1 101 ? 0.455 -11.905 -1.667 1.00 78.94 101 HIS A N 1
ATOM 838 C CA . HIS A 1 101 ? -0.263 -13.019 -1.059 1.00 78.94 101 HIS A CA 1
ATOM 839 C C . HIS A 1 101 ? -1.645 -12.597 -0.550 1.00 78.94 101 HIS A C 1
ATOM 841 O O . HIS A 1 101 ? -2.633 -13.254 -0.850 1.00 78.94 101 HIS A O 1
ATOM 847 N N . GLU A 1 102 ? -1.711 -11.479 0.172 1.00 83.75 102 GLU A N 1
ATOM 848 C CA . GLU A 1 102 ? -2.913 -11.023 0.879 1.00 83.75 102 GLU A CA 1
ATOM 849 C C . GLU A 1 102 ? -3.818 -10.138 0.000 1.00 83.75 102 GLU A C 1
ATOM 851 O O . GLU A 1 102 ? -4.975 -9.922 0.335 1.00 83.75 102 GLU A O 1
ATOM 856 N N . GLN A 1 103 ? -3.310 -9.618 -1.124 1.00 84.81 103 GLN A N 1
ATOM 857 C CA . GLN A 1 103 ? -4.049 -8.773 -2.079 1.00 84.81 103 GLN A CA 1
ATOM 858 C C . GLN A 1 103 ? -4.891 -7.647 -1.424 1.00 84.81 103 GLN A C 1
ATOM 860 O O . GLN A 1 103 ? -6.071 -7.479 -1.745 1.00 84.81 103 GLN A O 1
ATOM 865 N N . PRO A 1 104 ? -4.299 -6.818 -0.541 1.00 92.25 104 PRO A N 1
ATOM 866 C CA . PRO A 1 104 ? -5.018 -5.819 0.256 1.00 92.25 104 PRO A CA 1
ATOM 867 C C . PRO A 1 104 ? -5.760 -4.802 -0.606 1.00 92.25 104 PRO A C 1
ATOM 869 O O . PRO A 1 104 ? -5.168 -4.261 -1.549 1.00 92.25 104 PRO A O 1
ATOM 872 N N . ARG A 1 105 ? -7.041 -4.545 -0.296 1.00 92.56 105 ARG A N 1
ATOM 873 C CA . ARG A 1 105 ? -8.025 -3.806 -1.124 1.00 92.56 105 ARG A CA 1
ATOM 874 C C . ARG A 1 105 ? -7.497 -2.501 -1.734 1.00 92.56 105 ARG A C 1
ATOM 876 O O . ARG A 1 105 ? -7.819 -2.198 -2.880 1.00 92.56 105 ARG A O 1
ATOM 883 N N . PHE A 1 106 ? -6.675 -1.755 -0.999 1.00 91.88 106 PHE A N 1
ATOM 884 C CA . PHE A 1 106 ? -6.241 -0.408 -1.372 1.00 91.88 106 PHE A CA 1
ATOM 885 C C . PHE A 1 106 ? -4.770 -0.296 -1.806 1.00 91.88 106 PHE A C 1
ATOM 887 O O . PHE A 1 106 ? -4.345 0.779 -2.239 1.00 91.88 106 PHE A O 1
ATOM 894 N N . ASN A 1 107 ? -3.969 -1.369 -1.766 1.00 91.44 107 ASN A N 1
ATOM 895 C CA . ASN A 1 107 ? -2.640 -1.328 -2.386 1.00 91.44 107 ASN A CA 1
ATOM 896 C C . ASN A 1 107 ? -2.772 -1.380 -3.906 1.00 91.44 107 ASN A C 1
ATOM 898 O O . ASN A 1 107 ? -3.152 -2.406 -4.452 1.00 91.44 107 ASN A O 1
ATOM 902 N N . ARG A 1 108 ? -2.407 -0.299 -4.599 1.00 77.69 108 ARG A N 1
ATOM 903 C CA . ARG A 1 108 ? -2.364 -0.266 -6.073 1.00 77.69 108 ARG A CA 1
ATOM 904 C C . ARG A 1 108 ? -1.029 -0.774 -6.622 1.00 77.69 108 ARG A C 1
ATOM 906 O O . ARG A 1 108 ? -0.995 -1.520 -7.595 1.00 77.69 108 ARG A O 1
ATOM 913 N N . MET A 1 109 ? 0.071 -0.416 -5.960 1.00 63.03 109 MET A N 1
ATOM 914 C CA . MET A 1 109 ? 1.412 -0.899 -6.296 1.00 63.03 109 MET A CA 1
ATOM 915 C C . MET A 1 109 ? 1.590 -2.360 -5.857 1.00 63.03 109 MET A C 1
ATOM 917 O O . MET A 1 109 ? 1.076 -2.765 -4.818 1.00 63.03 109 MET A O 1
ATOM 921 N N . HIS A 1 110 ? 2.334 -3.140 -6.647 1.00 54.84 110 HIS A N 1
ATOM 922 C CA . HIS A 1 110 ? 2.630 -4.569 -6.428 1.00 54.84 110 HIS A CA 1
ATOM 923 C C . HIS A 1 110 ? 1.451 -5.550 -6.548 1.00 54.84 110 HIS A C 1
ATOM 925 O O . HIS A 1 110 ? 1.679 -6.759 -6.444 1.00 54.84 110 HIS A O 1
ATOM 931 N N . ARG A 1 111 ? 0.241 -5.070 -6.868 1.00 55.12 111 ARG A N 1
ATOM 932 C CA . ARG A 1 111 ? -0.824 -5.908 -7.432 1.00 55.12 111 ARG A CA 1
ATOM 933 C C . ARG A 1 111 ? -0.484 -6.277 -8.875 1.00 55.12 111 ARG A C 1
ATOM 935 O O . ARG A 1 111 ? -0.136 -5.402 -9.669 1.00 55.12 111 ARG A O 1
ATOM 942 N N . ARG A 1 112 ? -0.600 -7.563 -9.203 1.00 54.97 112 ARG A N 1
ATOM 943 C CA . ARG A 1 112 ? -0.562 -8.039 -10.593 1.00 54.97 112 ARG A CA 1
ATOM 944 C C . ARG A 1 112 ? -1.875 -7.674 -11.284 1.00 54.97 112 ARG A C 1
ATOM 946 O O . ARG A 1 112 ? -2.923 -7.751 -10.648 1.00 54.97 112 ARG A O 1
ATOM 953 N N . GLY A 1 113 ? -1.799 -7.245 -12.540 1.00 55.66 113 GLY A N 1
ATOM 954 C CA . GLY A 1 113 ? -2.967 -6.897 -13.351 1.00 55.66 113 GLY A CA 1
ATOM 955 C C . GLY A 1 113 ? -2.621 -6.000 -14.547 1.00 55.66 113 GLY A C 1
ATOM 956 O O . GLY A 1 113 ? -1.596 -5.311 -14.520 1.00 55.66 113 GLY A O 1
ATOM 957 N N . PRO A 1 114 ? -3.477 -5.974 -15.583 1.00 53.06 114 PRO A N 1
ATOM 958 C CA . PRO A 1 114 ? -3.184 -5.334 -16.867 1.00 53.06 114 PRO A CA 1
ATOM 959 C C . PRO A 1 114 ? -2.957 -3.822 -16.770 1.00 53.06 114 PRO A C 1
ATOM 961 O O . PRO A 1 114 ? -2.118 -3.276 -17.479 1.00 53.06 114 PRO A O 1
ATOM 964 N N . ALA A 1 115 ? -3.617 -3.149 -15.823 1.00 53.97 115 ALA A N 1
ATOM 965 C CA . ALA A 1 115 ? -3.457 -1.713 -15.580 1.00 53.97 115 ALA A CA 1
ATOM 966 C C . ALA A 1 115 ? -2.065 -1.304 -15.043 1.00 53.97 115 ALA A C 1
ATOM 968 O O . ALA A 1 115 ? -1.767 -0.115 -14.975 1.00 53.97 115 ALA A O 1
ATOM 969 N N . ASN A 1 116 ? -1.220 -2.266 -14.650 1.00 54.12 116 ASN A N 1
ATOM 970 C CA . ASN A 1 116 ? 0.083 -2.019 -14.022 1.00 54.12 116 ASN A CA 1
ATOM 971 C C . ASN A 1 116 ? 1.274 -2.545 -14.846 1.00 54.12 116 ASN A C 1
ATOM 973 O O . ASN A 1 116 ? 2.415 -2.474 -14.378 1.00 54.12 116 ASN A O 1
ATOM 977 N N . ALA A 1 117 ? 1.039 -3.090 -16.045 1.00 62.19 117 ALA A N 1
ATOM 978 C CA . ALA A 1 117 ? 2.108 -3.558 -16.920 1.00 62.19 117 ALA A CA 1
ATOM 979 C C . ALA A 1 117 ? 2.844 -2.362 -17.552 1.00 62.19 117 ALA A C 1
ATOM 981 O O . ALA A 1 117 ? 2.338 -1.703 -18.457 1.00 62.19 117 ALA A O 1
ATOM 982 N N . LEU A 1 118 ? 4.058 -2.076 -17.074 1.00 62.59 118 LEU A N 1
ATOM 983 C CA . LEU A 1 118 ? 4.952 -1.083 -17.674 1.00 62.59 118 LEU A CA 1
ATOM 984 C C . LEU A 1 118 ? 5.851 -1.764 -18.708 1.00 62.59 118 LEU A C 1
ATOM 986 O O . LEU A 1 118 ? 6.798 -2.475 -18.354 1.00 62.59 118 LEU A O 1
ATOM 990 N N . LEU A 1 119 ? 5.559 -1.524 -19.984 1.00 70.75 119 LEU A N 1
ATOM 991 C CA . LEU A 1 119 ? 6.384 -1.969 -21.101 1.00 70.75 119 LEU A CA 1
ATOM 992 C C . LEU A 1 119 ? 7.397 -0.872 -21.461 1.00 70.75 119 LEU A C 1
ATOM 994 O O . LEU A 1 119 ? 6.982 0.218 -21.855 1.00 70.75 119 LEU A O 1
ATOM 998 N N . PRO A 1 120 ? 8.717 -1.108 -21.342 1.00 66.62 120 PRO A N 1
ATOM 999 C CA . PRO A 1 120 ? 9.685 -0.221 -21.969 1.00 66.62 120 PRO A CA 1
ATOM 1000 C C . PRO A 1 120 ? 9.481 -0.279 -23.488 1.00 66.62 120 PRO A C 1
ATOM 1002 O O . PRO A 1 120 ? 9.558 -1.350 -24.082 1.00 66.62 120 PRO A O 1
ATOM 1005 N N . LEU A 1 121 ? 9.202 0.871 -24.106 1.00 65.81 121 LEU A N 1
ATOM 1006 C CA . LEU A 1 121 ? 8.985 0.991 -25.558 1.00 65.81 121 LEU A CA 1
ATOM 1007 C C . LEU A 1 121 ? 10.294 1.166 -26.348 1.00 65.81 121 LEU A C 1
ATOM 1009 O O . LEU A 1 121 ? 10.279 1.255 -27.572 1.00 65.81 121 LEU A O 1
ATOM 1013 N N . HIS A 1 122 ? 11.428 1.227 -25.648 1.00 66.25 122 HIS A N 1
ATOM 1014 C CA . HIS A 1 122 ? 12.760 1.351 -26.227 1.00 66.25 122 HIS A CA 1
ATOM 1015 C C . HIS A 1 122 ? 13.616 0.162 -25.784 1.00 66.25 122 HIS A C 1
ATOM 1017 O O . HIS A 1 122 ? 13.666 -0.141 -24.591 1.00 66.25 122 HIS A O 1
ATOM 1023 N N . GLY A 1 123 ? 14.298 -0.481 -26.735 1.00 74.06 123 GLY A N 1
ATOM 1024 C CA . GLY A 1 123 ? 15.135 -1.661 -26.500 1.00 74.06 123 GLY A CA 1
ATOM 1025 C C . GLY A 1 123 ? 14.586 -2.940 -27.149 1.00 74.06 123 GLY A C 1
ATOM 1026 O O . GLY A 1 123 ? 13.642 -2.867 -27.939 1.00 74.06 123 GLY A O 1
ATOM 1027 N N . PRO A 1 124 ? 15.193 -4.105 -26.858 1.00 87.38 124 PRO A N 1
ATOM 1028 C CA . PRO A 1 124 ? 14.788 -5.386 -27.435 1.00 87.38 124 PRO A CA 1
ATOM 1029 C C . PRO A 1 124 ? 13.370 -5.784 -27.010 1.00 87.38 124 PRO A C 1
ATOM 1031 O O . PRO A 1 124 ? 13.001 -5.662 -25.837 1.00 87.38 124 PRO A O 1
ATOM 1034 N N . ALA A 1 125 ? 12.582 -6.307 -27.951 1.00 82.25 125 ALA A N 1
ATOM 1035 C CA . ALA A 1 125 ? 11.204 -6.732 -27.704 1.00 82.25 125 ALA A CA 1
ATOM 1036 C C . ALA A 1 125 ? 11.120 -7.839 -26.636 1.00 82.25 125 ALA A C 1
ATOM 1038 O O . ALA A 1 125 ? 10.158 -7.909 -25.871 1.00 82.25 125 ALA A O 1
ATOM 1039 N N . GLU A 1 126 ? 12.159 -8.664 -26.531 1.00 86.19 126 GLU A N 1
ATOM 1040 C CA . GLU A 1 126 ? 12.296 -9.746 -25.562 1.00 86.19 126 GLU A CA 1
ATOM 1041 C C . GLU A 1 126 ? 12.305 -9.232 -24.117 1.00 86.19 126 GLU A C 1
ATOM 1043 O O . GLU A 1 126 ? 11.714 -9.853 -23.231 1.00 86.19 126 GLU A O 1
ATOM 1048 N N . GLU A 1 127 ? 12.918 -8.074 -23.857 1.00 85.12 127 GLU A N 1
ATOM 1049 C CA . GLU A 1 127 ? 12.941 -7.484 -22.515 1.00 85.12 127 GLU A CA 1
ATOM 1050 C C . GLU A 1 127 ? 11.567 -6.947 -22.105 1.00 85.12 127 GLU A C 1
ATOM 1052 O O . GLU A 1 127 ? 11.147 -7.093 -20.949 1.00 85.12 127 GLU A O 1
ATOM 1057 N N . ALA A 1 128 ? 10.855 -6.340 -23.057 1.00 82.69 128 ALA A N 1
ATOM 1058 C CA . ALA A 1 128 ? 9.486 -5.886 -22.872 1.00 82.69 128 ALA A CA 1
ATOM 1059 C C . ALA A 1 128 ? 8.550 -7.083 -22.622 1.00 82.69 128 ALA A C 1
ATOM 1061 O O . ALA A 1 128 ? 7.793 -7.079 -21.647 1.00 82.69 128 ALA A O 1
ATOM 1062 N N . ALA A 1 129 ? 8.681 -8.153 -23.411 1.00 83.81 129 ALA A N 1
ATOM 1063 C CA . ALA A 1 129 ? 7.930 -9.392 -23.234 1.00 83.81 129 ALA A CA 1
ATOM 1064 C C . ALA A 1 129 ? 8.198 -10.035 -21.862 1.00 83.81 129 ALA A C 1
ATOM 1066 O O . ALA A 1 129 ? 7.258 -10.362 -21.138 1.00 83.81 129 ALA A O 1
ATOM 1067 N N . ALA A 1 130 ? 9.461 -10.145 -21.437 1.00 84.94 130 ALA A N 1
ATOM 1068 C CA . ALA A 1 130 ? 9.814 -10.714 -20.135 1.00 84.94 130 ALA A CA 1
ATOM 1069 C C . ALA A 1 130 ? 9.225 -9.919 -18.952 1.00 84.94 130 ALA A C 1
ATOM 1071 O O . ALA A 1 130 ? 8.875 -10.493 -17.916 1.00 84.94 130 ALA A O 1
ATOM 1072 N N . ARG A 1 131 ? 9.101 -8.591 -19.087 1.00 81.00 131 ARG A N 1
ATOM 1073 C CA . ARG A 1 131 ? 8.420 -7.737 -18.098 1.00 81.00 131 ARG A CA 1
ATOM 1074 C C . ARG A 1 131 ? 6.921 -8.007 -18.071 1.00 81.00 131 ARG A C 1
ATOM 1076 O O . ARG A 1 131 ? 6.375 -8.237 -16.996 1.00 81.00 131 ARG A O 1
ATOM 1083 N N . LEU A 1 132 ? 6.296 -8.061 -19.240 1.00 82.75 132 LEU A N 1
ATOM 1084 C CA . LEU A 1 132 ? 4.873 -8.336 -19.396 1.00 82.75 132 LEU A CA 1
ATOM 1085 C C . LEU A 1 132 ? 4.469 -9.677 -18.769 1.00 82.75 132 LEU A C 1
ATOM 1087 O O . LEU A 1 132 ? 3.580 -9.714 -17.923 1.00 82.75 132 LEU A O 1
ATOM 1091 N N . PHE A 1 133 ? 5.190 -10.753 -19.100 1.00 82.56 133 PHE A N 1
ATOM 1092 C CA . PHE A 1 133 ? 4.950 -12.101 -18.571 1.00 82.56 133 PHE A CA 1
ATOM 1093 C C . PHE A 1 133 ? 5.093 -12.201 -17.046 1.00 82.56 133 PHE A C 1
ATOM 1095 O O . PHE A 1 133 ? 4.481 -13.059 -16.414 1.00 82.56 133 PHE A O 1
ATOM 1102 N N . ARG A 1 134 ? 5.923 -11.353 -16.431 1.00 81.69 134 ARG A N 1
ATOM 1103 C CA . ARG A 1 134 ? 6.140 -11.359 -14.977 1.00 81.69 134 ARG A CA 1
ATOM 1104 C C . ARG A 1 134 ? 5.005 -10.685 -14.202 1.00 81.69 134 ARG A C 1
ATOM 1106 O O . ARG A 1 134 ? 4.728 -11.084 -13.057 1.00 81.69 134 ARG A O 1
ATOM 1113 N N . ASP A 1 135 ? 4.446 -9.626 -14.783 1.00 78.94 135 ASP A N 1
ATOM 1114 C CA . ASP A 1 135 ? 3.620 -8.643 -14.083 1.00 78.94 135 ASP A CA 1
ATOM 1115 C C . ASP A 1 135 ? 2.127 -8.727 -14.453 1.00 78.94 135 ASP A C 1
ATOM 1117 O O . ASP A 1 135 ? 1.284 -8.414 -13.604 1.00 78.94 135 ASP A O 1
ATOM 1121 N N . ALA A 1 136 ? 1.793 -9.204 -15.655 1.00 79.12 136 ALA A N 1
ATOM 1122 C CA . ALA A 1 136 ? 0.417 -9.450 -16.075 1.00 79.12 136 ALA A CA 1
ATOM 1123 C C . ALA A 1 136 ? -0.066 -10.869 -15.725 1.00 79.12 136 ALA A C 1
ATOM 1125 O O . ALA A 1 136 ? 0.729 -11.787 -15.512 1.00 79.12 136 ALA A O 1
ATOM 1126 N N . ASP A 1 137 ? -1.382 -11.047 -15.637 1.00 82.94 137 ASP A N 1
ATOM 1127 C CA . ASP A 1 137 ? -2.006 -12.358 -15.464 1.00 82.94 137 ASP A CA 1
ATOM 1128 C C . ASP A 1 137 ? -2.105 -13.133 -16.793 1.00 82.94 137 ASP A C 1
ATOM 1130 O O . ASP A 1 137 ? -1.981 -12.578 -17.885 1.00 82.94 137 ASP A O 1
ATOM 1134 N N . ALA A 1 138 ? -2.304 -14.449 -16.695 1.00 79.56 138 ALA A N 1
ATOM 1135 C CA . ALA A 1 138 ? -2.252 -15.351 -17.845 1.00 79.56 138 ALA A CA 1
ATOM 1136 C C . ALA A 1 138 ? -3.394 -15.136 -18.853 1.00 79.56 138 ALA A C 1
ATOM 1138 O O . ALA A 1 138 ? -3.207 -15.385 -20.045 1.00 79.56 138 ALA A O 1
ATOM 1139 N N . GLU A 1 139 ? -4.564 -14.693 -18.390 1.00 84.31 139 GLU A N 1
ATOM 1140 C CA . GLU A 1 139 ? -5.712 -14.430 -19.256 1.00 84.31 139 GLU A CA 1
ATOM 1141 C C . GLU A 1 139 ? -5.451 -13.206 -20.128 1.00 84.31 139 GLU A C 1
ATOM 1143 O O . GLU A 1 139 ? -5.556 -13.295 -21.353 1.00 84.31 139 GLU A O 1
ATOM 1148 N N . PHE A 1 140 ? -4.975 -12.120 -19.522 1.00 83.56 140 PHE A N 1
ATOM 1149 C CA . PHE A 1 140 ? -4.575 -10.927 -20.252 1.00 83.56 140 PHE A CA 1
ATOM 1150 C C . PHE A 1 140 ? -3.484 -11.207 -21.296 1.00 83.56 140 PHE A C 1
ATOM 1152 O O . PHE A 1 140 ? -3.583 -10.747 -22.433 1.00 83.56 140 PHE A O 1
ATOM 1159 N N . ILE A 1 141 ? -2.451 -11.986 -20.945 1.00 85.12 141 ILE A N 1
ATOM 1160 C CA . ILE A 1 141 ? -1.380 -12.349 -21.891 1.00 85.12 141 ILE A CA 1
ATOM 1161 C C . ILE A 1 141 ? -1.948 -13.072 -23.117 1.00 85.12 141 ILE A C 1
ATOM 1163 O O . ILE A 1 141 ? -1.543 -12.787 -24.245 1.00 85.12 141 ILE A O 1
ATOM 1167 N N . ARG A 1 142 ? -2.893 -13.994 -22.908 1.00 87.81 142 ARG A N 1
ATOM 1168 C CA . ARG A 1 142 ? -3.533 -14.759 -23.984 1.00 87.81 142 ARG A CA 1
ATOM 1169 C C . ARG A 1 142 ? -4.356 -13.858 -24.905 1.00 87.81 142 ARG A C 1
ATOM 1171 O O . ARG A 1 142 ? -4.250 -13.985 -26.123 1.00 87.81 142 ARG A O 1
ATOM 1178 N N . GLU A 1 143 ? -5.153 -12.954 -24.343 1.00 89.31 143 GLU A N 1
ATOM 1179 C CA . GLU A 1 143 ? -5.960 -12.009 -25.123 1.00 89.31 143 GLU A CA 1
ATOM 1180 C C . GLU A 1 143 ? -5.094 -11.035 -25.922 1.00 89.31 143 GLU A C 1
ATOM 1182 O O . GLU A 1 143 ? -5.328 -10.825 -27.113 1.00 89.31 143 GLU A O 1
ATOM 1187 N N . LEU A 1 144 ? -4.050 -10.490 -25.297 1.00 87.50 144 LEU A N 1
ATOM 1188 C CA . LEU A 1 144 ? -3.110 -9.593 -25.956 1.00 87.50 144 LEU A CA 1
ATOM 1189 C C . LEU A 1 144 ? -2.358 -10.300 -27.091 1.00 87.50 144 LEU A C 1
ATOM 1191 O O . LEU A 1 144 ? -2.238 -9.738 -28.176 1.00 87.50 144 LEU A O 1
ATOM 1195 N N . ALA A 1 145 ? -1.903 -11.540 -26.882 1.00 88.56 145 ALA A N 1
ATOM 1196 C CA . ALA A 1 145 ? -1.271 -12.332 -27.935 1.00 88.56 145 ALA A CA 1
ATOM 1197 C C . ALA A 1 145 ? -2.213 -12.536 -29.131 1.00 88.56 145 ALA A C 1
ATOM 1199 O O . ALA A 1 145 ? -1.794 -12.367 -30.272 1.00 88.56 145 ALA A O 1
ATOM 1200 N N . HIS A 1 146 ? -3.493 -12.828 -28.880 1.00 90.56 146 HIS A N 1
ATOM 1201 C CA . HIS A 1 146 ? -4.498 -12.950 -29.935 1.00 90.56 146 HIS A CA 1
ATOM 1202 C C . HIS A 1 146 ? -4.726 -11.624 -30.677 1.00 90.56 146 HIS A C 1
ATOM 1204 O O . HIS A 1 146 ? -4.757 -11.608 -31.906 1.00 90.56 146 HIS A O 1
ATOM 1210 N N . LEU A 1 147 ? -4.815 -10.500 -29.962 1.00 87.81 147 LEU A N 1
ATOM 1211 C CA . LEU A 1 147 ? -5.009 -9.185 -30.576 1.00 87.81 147 LEU A CA 1
ATOM 1212 C C . LEU A 1 147 ? -3.805 -8.754 -31.428 1.00 87.81 147 LEU A C 1
ATOM 1214 O O . LEU A 1 147 ? -3.986 -8.179 -32.494 1.00 87.81 147 LEU A O 1
ATOM 1218 N N . LEU A 1 148 ? -2.579 -9.071 -31.003 1.00 85.62 148 LEU A N 1
ATOM 1219 C CA . LEU A 1 148 ? -1.361 -8.766 -31.764 1.00 85.62 148 LEU A CA 1
ATOM 1220 C C . LEU A 1 148 ? -1.271 -9.535 -33.093 1.00 85.62 148 LEU A C 1
ATOM 1222 O O . LEU A 1 148 ? -0.572 -9.090 -33.999 1.00 85.62 148 LEU A O 1
ATOM 1226 N N . THR A 1 149 ? -2.003 -10.646 -33.243 1.00 88.81 149 THR A N 1
ATOM 1227 C CA . THR A 1 149 ? -2.157 -11.331 -34.542 1.00 88.81 149 THR A CA 1
ATOM 1228 C C . THR A 1 149 ? -3.175 -10.670 -35.479 1.00 88.81 149 THR A C 1
ATOM 1230 O O . THR A 1 149 ? -3.300 -11.102 -36.621 1.00 88.81 149 THR A O 1
ATOM 1233 N N . GLN A 1 150 ? -3.882 -9.635 -35.011 1.00 89.50 150 GLN A N 1
ATOM 1234 C CA . GLN A 1 150 ? -4.957 -8.915 -35.708 1.00 89.50 150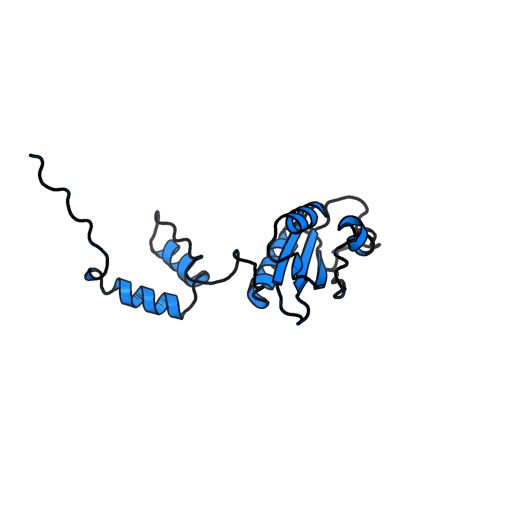 GLN A CA 1
ATOM 1235 C C . GLN A 1 150 ? -4.624 -7.409 -35.823 1.00 89.50 150 GLN A C 1
ATOM 1237 O O . GLN A 1 150 ? -5.302 -6.569 -35.217 1.00 89.50 150 GLN A O 1
ATOM 1242 N N . PRO A 1 151 ? -3.545 -7.029 -36.540 1.00 74.19 151 PRO A N 1
ATOM 1243 C CA . PRO A 1 151 ? -3.055 -5.646 -36.608 1.00 74.19 151 PRO A CA 1
ATOM 1244 C C . PRO A 1 151 ? -4.085 -4.635 -37.154 1.00 74.19 151 PRO A C 1
ATOM 1246 O O . PRO A 1 151 ? -4.038 -3.451 -36.825 1.00 74.19 151 PRO A O 1
ATOM 1249 N N . GLU A 1 152 ? -5.053 -5.090 -37.943 1.00 79.44 152 GLU A N 1
ATOM 1250 C CA . GLU A 1 152 ? -6.163 -4.308 -38.491 1.00 79.44 152 GLU A CA 1
ATOM 1251 C C . GLU A 1 152 ? -7.151 -3.787 -37.436 1.00 79.44 152 GLU A C 1
ATOM 1253 O O . GLU A 1 152 ? -7.898 -2.847 -37.703 1.00 79.44 152 GLU A O 1
ATOM 1258 N N . ARG A 1 153 ? -7.159 -4.365 -36.229 1.00 79.44 153 ARG A N 1
ATOM 1259 C CA . ARG A 1 153 ? -8.016 -3.906 -35.124 1.00 79.44 153 ARG A CA 1
ATOM 1260 C C . ARG A 1 153 ? -7.456 -2.695 -34.385 1.00 79.44 153 ARG A C 1
ATOM 1262 O O . ARG A 1 153 ? -8.180 -2.092 -33.592 1.00 79.44 153 ARG A O 1
ATOM 1269 N N . PHE A 1 154 ? -6.190 -2.346 -34.607 1.00 72.88 154 PHE A N 1
ATOM 1270 C CA . PHE A 1 154 ? -5.595 -1.158 -34.007 1.00 72.88 154 PHE A CA 1
ATOM 1271 C C . PHE A 1 154 ? -5.978 0.082 -34.824 1.00 72.88 154 PHE A C 1
ATOM 1273 O O . PHE A 1 154 ? -5.892 0.040 -36.055 1.00 72.88 154 PHE A O 1
ATOM 1280 N N . PRO A 1 155 ? -6.379 1.189 -34.170 1.00 62.28 155 PRO A N 1
ATOM 1281 C CA . PRO A 1 155 ? -6.679 2.432 -34.868 1.00 62.28 155 PRO A CA 1
ATOM 1282 C C . PRO A 1 155 ? -5.443 2.879 -35.651 1.00 62.28 155 PRO A C 1
ATOM 1284 O O . PRO A 1 155 ? -4.397 3.169 -35.070 1.00 62.28 155 PRO A O 1
ATOM 1287 N N . GLN A 1 156 ? -5.561 2.898 -36.977 1.00 54.03 156 GLN A N 1
ATOM 1288 C CA . GLN A 1 156 ? -4.518 3.425 -37.847 1.00 54.03 156 GLN A CA 1
ATOM 1289 C C . GLN A 1 156 ? -4.568 4.956 -37.777 1.00 54.03 156 GLN A C 1
ATOM 1291 O O . GLN A 1 156 ? -5.665 5.519 -37.816 1.00 54.03 156 GLN A O 1
ATOM 1296 N N . PRO A 1 157 ? -3.426 5.651 -37.653 1.00 47.03 157 PRO A N 1
ATOM 1297 C CA . PRO A 1 157 ? -3.419 7.105 -37.688 1.00 47.03 157 PRO A CA 1
ATOM 1298 C C . PRO A 1 157 ? -3.947 7.579 -39.047 1.00 47.03 157 PRO A C 1
ATOM 1300 O O . PRO A 1 157 ? -3.374 7.249 -40.086 1.00 47.03 157 PRO A O 1
ATOM 1303 N N . GLU A 1 158 ? -5.042 8.343 -39.047 1.00 42.25 158 GLU A N 1
ATOM 1304 C CA . GLU A 1 158 ? -5.514 9.003 -40.263 1.00 42.25 158 GLU A CA 1
ATOM 1305 C C . GLU A 1 158 ? -4.451 10.020 -40.711 1.00 42.25 158 GLU A C 1
ATOM 1307 O O . GLU A 1 158 ? -4.036 10.865 -39.907 1.00 42.25 158 GLU A O 1
ATOM 1312 N N . PRO A 1 159 ? -3.959 9.948 -41.962 1.00 37.66 159 PRO A N 1
ATOM 1313 C CA . PRO A 1 159 ? -3.007 10.929 -42.449 1.00 37.66 159 PRO A CA 1
ATOM 1314 C C . PRO A 1 159 ? -3.670 12.313 -42.462 1.00 37.66 159 PRO A C 1
ATOM 1316 O O . PRO A 1 159 ? -4.846 12.425 -42.823 1.00 37.66 159 PRO A O 1
ATOM 1319 N N . PRO A 1 160 ? -2.942 13.381 -42.087 1.00 36.31 160 PRO A N 1
ATOM 1320 C CA . PRO A 1 160 ? -3.488 14.726 -42.151 1.00 36.31 160 PRO A CA 1
ATOM 1321 C C . PRO A 1 160 ? -3.922 15.041 -43.592 1.00 36.31 160 PRO A C 1
ATOM 1323 O O . PRO A 1 160 ? -3.268 14.593 -44.541 1.00 36.31 160 PRO A O 1
ATOM 1326 N N . PRO A 1 161 ? -5.015 15.803 -43.780 1.00 41.50 161 PRO A N 1
ATOM 1327 C CA . PRO A 1 161 ? -5.469 16.171 -45.112 1.00 41.50 161 PRO A CA 1
ATOM 1328 C C . PRO A 1 161 ? -4.360 16.919 -45.868 1.00 41.50 161 PRO A C 1
ATOM 1330 O O . PRO A 1 161 ? -3.565 17.630 -45.242 1.00 41.50 161 PRO A O 1
ATOM 1333 N N . PRO A 1 162 ? -4.293 16.782 -47.207 1.00 44.66 162 PRO A N 1
ATOM 1334 C CA . PRO A 1 162 ? -3.301 17.488 -48.003 1.00 44.66 162 PRO A CA 1
ATOM 1335 C C . PRO A 1 162 ? -3.424 18.992 -47.763 1.00 44.66 162 PRO A C 1
ATOM 1337 O O . PRO A 1 162 ? -4.535 19.527 -47.687 1.00 44.66 162 PRO A O 1
ATOM 1340 N N . ALA A 1 163 ? -2.274 19.654 -47.638 1.00 42.19 163 ALA A N 1
ATOM 1341 C CA . ALA A 1 163 ? -2.218 21.099 -47.497 1.00 42.19 163 ALA A CA 1
ATOM 1342 C C . ALA A 1 163 ? -2.987 21.749 -48.658 1.00 42.19 163 ALA A C 1
ATOM 1344 O O . ALA A 1 163 ? -2.742 21.429 -49.823 1.00 42.19 163 ALA A O 1
ATOM 1345 N N . ARG A 1 164 ? -3.944 22.612 -48.315 1.00 41.12 164 ARG A N 1
ATOM 1346 C CA . ARG A 1 164 ? -4.567 23.542 -49.257 1.00 41.12 164 ARG A CA 1
ATOM 1347 C C . ARG A 1 164 ? -3.802 24.852 -49.242 1.00 41.12 164 ARG A C 1
ATOM 1349 O O . ARG A 1 164 ? -3.405 25.262 -48.128 1.00 41.12 164 ARG A O 1
#

Sequence (164 aa):
MALRVTHFPLRQLDQHTTVRQFLLPEMQHPDWPSSHKMHFVYRFYDAGMSPLYIGLSHGGATRWEQHRKSAEWWPLAEYVAVSFYASYSDIRTAEKAAIRHEQPRFNRMHRRGPANALLPLHGPAEEAAARLFRDADAEFIRELAHLLTQPERFPQPEPPPPAR

Secondary structure (DSSP, 8-state):
-PPPPEEPPPEE--SSS-HHHHTHHHHT-TTS-SSS--EEEEEEE-TT--EEEEEEEESSTHHHHHHHHH-TTGGG--EEEEEEESSHHHHHHHHHHHHHHH--TT--TT--SGGG----SSS-HHHHHHHHHHHS-HHHHHHHHHHHT-GGGS-PPPPPPPP-

Foldseek 3Di:
DFDDKDKDDKDWDDLPDQQCVVCVCVLVPPVDPVDAWWWKKKWFAAPVRQTADIDIGTHDDVVVVVCSVDPPCNVRGTMMIMMTHDDPVVSVVVSLVCCDVRVHNPDPPSDAADVPQDADPDDDVVVSVVSCVVRHDPVVVVVVVVVVVVPVPDDDDDPPPPDD